Protein AF-A0A8T5U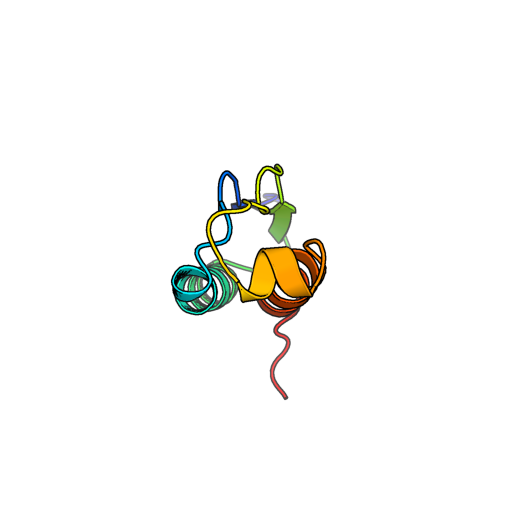S85-F1 (afdb_monomer_lite)

Radius of gyration: 12.89 Å; chains: 1; bounding box: 35×24×30 Å

pLDDT: mean 90.32, std 12.76, range [33.5, 97.38]

Secondary structure (DSSP, 8-state):
---EEEEE---TT-GGGHHHHHHHHHHH--TTEEEEE-S----TTSHHHHHTTTHHHHHHHHHHHH----

Sequence (70 aa):
MNLKILYINDLHSRFEEFVKISSTIEFFRDNCTLIFDAGDSYDEWRFEAIGTRGKINSDLLNKAKQNTTW

Foldseek 3Di:
DDAAEAEDEQLACVLVCLVVLLVVCVVPDDPRYDYYYPDNQAHPPDPVCVVVVNVVSVVSVCCSNPDDDD

Structure (mmCIF, N/CA/C/O backbone):
data_AF-A0A8T5US85-F1
#
_entry.id   AF-A0A8T5US85-F1
#
loop_
_atom_site.group_PDB
_atom_site.id
_atom_site.type_symbol
_atom_site.label_atom_id
_atom_site.label_alt_id
_atom_site.label_comp_id
_atom_site.label_asym_id
_atom_site.label_entity_id
_atom_site.label_seq_id
_atom_site.pdbx_PDB_ins_code
_atom_site.Cartn_x
_atom_site.Cartn_y
_atom_site.Cartn_z
_atom_site.occupancy
_atom_site.B_iso_or_equiv
_atom_site.auth_seq_id
_atom_site.auth_comp_id
_atom_site.auth_asym_id
_atom_site.auth_atom_id
_atom_site.pdbx_PDB_model_num
ATOM 1 N N . MET A 1 1 ? -24.778 0.220 14.149 1.00 76.88 1 MET A N 1
ATOM 2 C CA . MET A 1 1 ? -23.571 -0.355 13.519 1.00 76.88 1 MET A CA 1
ATOM 3 C C . MET A 1 1 ? -22.938 0.752 12.698 1.00 76.88 1 MET A C 1
ATOM 5 O O . MET A 1 1 ? -23.669 1.366 11.932 1.00 76.88 1 MET A O 1
ATOM 9 N N . ASN A 1 2 ? -21.655 1.056 12.905 1.00 90.75 2 ASN A N 1
ATOM 10 C CA . ASN A 1 2 ? -20.975 2.161 12.222 1.00 90.75 2 ASN A CA 1
ATOM 11 C C . ASN A 1 2 ? -19.983 1.576 11.217 1.00 90.75 2 ASN A C 1
ATOM 13 O O . ASN A 1 2 ? -19.030 0.918 11.620 1.00 90.75 2 ASN A O 1
ATOM 17 N N . LEU A 1 3 ? -20.235 1.795 9.928 1.00 95.25 3 LEU A N 1
ATOM 18 C CA . LEU A 1 3 ? -19.323 1.401 8.858 1.00 95.25 3 LEU A CA 1
ATOM 19 C C . LEU A 1 3 ? -18.175 2.412 8.776 1.00 95.25 3 LEU A C 1
ATOM 21 O O . LEU A 1 3 ? -18.418 3.609 8.623 1.00 95.25 3 LEU A O 1
ATOM 25 N N . LYS A 1 4 ? -16.934 1.935 8.854 1.00 95.56 4 LYS A N 1
ATOM 26 C CA . LYS A 1 4 ? -15.723 2.722 8.619 1.00 95.56 4 LYS A CA 1
ATOM 27 C C . LYS A 1 4 ? -15.241 2.482 7.193 1.00 95.56 4 LYS A C 1
ATOM 29 O O . LYS A 1 4 ? -15.182 1.344 6.735 1.00 95.56 4 LYS A O 1
ATOM 34 N N . ILE A 1 5 ? -14.874 3.551 6.500 1.00 95.44 5 ILE A N 1
ATOM 35 C CA . ILE A 1 5 ? -14.298 3.476 5.159 1.00 95.44 5 ILE A CA 1
ATOM 36 C C . ILE A 1 5 ? -12.898 4.072 5.221 1.00 95.44 5 ILE A C 1
ATOM 38 O O . ILE A 1 5 ? -12.731 5.229 5.599 1.00 95.44 5 ILE A O 1
ATOM 42 N N . LEU A 1 6 ? -11.904 3.270 4.855 1.00 95.69 6 LEU A N 1
ATOM 43 C CA . LEU A 1 6 ? -10.550 3.729 4.574 1.00 95.69 6 LEU A CA 1
ATOM 44 C C . LEU A 1 6 ? -10.370 3.729 3.056 1.00 95.69 6 LEU A C 1
ATOM 46 O O . LEU A 1 6 ? -10.772 2.776 2.389 1.00 95.69 6 LEU A O 1
ATOM 50 N N . TYR A 1 7 ? -9.780 4.780 2.501 1.00 93.81 7 TYR A N 1
ATOM 51 C CA . TYR A 1 7 ? -9.499 4.849 1.071 1.00 93.81 7 TYR A CA 1
ATOM 52 C C . TYR A 1 7 ? -8.084 5.362 0.817 1.00 93.81 7 TYR A C 1
ATOM 54 O O . TYR A 1 7 ? -7.519 6.098 1.626 1.00 93.81 7 TYR A O 1
ATOM 62 N N . ILE A 1 8 ? -7.523 4.938 -0.310 1.00 94.06 8 ILE A N 1
ATOM 63 C CA . ILE A 1 8 ? -6.226 5.362 -0.839 1.00 94.06 8 ILE A CA 1
ATOM 64 C C . ILE A 1 8 ? -6.492 5.969 -2.216 1.00 94.06 8 ILE A C 1
ATOM 66 O O . ILE A 1 8 ? -7.350 5.465 -2.934 1.00 94.06 8 ILE A O 1
ATOM 70 N N . ASN A 1 9 ? -5.792 7.042 -2.569 1.00 94.38 9 ASN A N 1
ATOM 71 C CA . ASN A 1 9 ? -5.865 7.673 -3.886 1.00 94.38 9 ASN A CA 1
ATOM 72 C C . ASN A 1 9 ? -4.494 8.249 -4.258 1.00 94.38 9 ASN A C 1
ATOM 74 O O . ASN A 1 9 ? -3.695 8.504 -3.352 1.00 94.38 9 ASN A O 1
ATOM 78 N N . ASP A 1 10 ? -4.258 8.487 -5.549 1.00 94.88 10 ASP A N 1
ATOM 79 C CA . ASP A 1 10 ? -3.114 9.256 -6.071 1.00 94.88 10 ASP A CA 1
ATOM 80 C C . ASP A 1 10 ? -1.757 8.748 -5.566 1.00 94.88 10 ASP A C 1
ATOM 82 O O . ASP A 1 10 ? -0.876 9.506 -5.143 1.00 94.88 10 ASP A O 1
ATOM 86 N N . LEU A 1 11 ? -1.582 7.424 -5.561 1.00 93.94 11 LEU A N 1
ATOM 87 C CA . LEU A 1 11 ? -0.337 6.837 -5.077 1.00 93.94 11 LEU A CA 1
ATOM 88 C C . LEU A 1 11 ? 0.814 7.060 -6.059 1.00 93.94 11 LEU A C 1
ATOM 90 O O . LEU A 1 11 ? 1.962 7.109 -5.617 1.00 93.94 11 LEU A O 1
ATOM 94 N N . HIS A 1 12 ? 0.525 7.200 -7.360 1.00 96.00 12 HIS A N 1
ATOM 95 C CA . HIS A 1 12 ? 1.493 7.614 -8.378 1.00 96.00 12 HIS A CA 1
ATOM 96 C C . HIS A 1 12 ? 2.839 6.872 -8.285 1.00 96.00 12 HIS A C 1
ATOM 98 O O . HIS A 1 12 ? 3.901 7.485 -8.266 1.00 96.00 12 HIS A O 1
ATOM 104 N N . SER A 1 13 ? 2.830 5.541 -8.150 1.00 95.69 13 SER A N 1
ATOM 105 C CA . SER A 1 13 ? 4.049 4.719 -8.012 1.00 95.69 13 SER A CA 1
ATOM 106 C C . SER A 1 13 ? 4.987 5.087 -6.835 1.00 95.69 13 SER A C 1
ATOM 108 O O . SER A 1 13 ? 6.165 4.720 -6.847 1.00 95.69 13 SER A O 1
ATOM 110 N N . ARG A 1 14 ? 4.506 5.761 -5.779 1.00 95.19 14 ARG A N 1
ATOM 111 C CA . ARG A 1 14 ? 5.272 6.045 -4.545 1.00 95.19 14 ARG A CA 1
ATOM 112 C C . ARG A 1 14 ? 5.409 4.797 -3.670 1.00 95.19 14 ARG A C 1
ATOM 114 O O . ARG A 1 14 ? 4.745 4.645 -2.645 1.00 95.19 14 ARG A O 1
ATOM 121 N N . PHE A 1 15 ? 6.267 3.868 -4.097 1.00 92.62 15 PHE A N 1
ATOM 122 C CA . PHE A 1 15 ? 6.447 2.558 -3.457 1.00 92.62 15 PHE A CA 1
ATOM 123 C C . PHE A 1 15 ? 6.886 2.624 -1.983 1.00 92.62 15 PHE A C 1
ATOM 125 O O . PHE A 1 15 ? 6.593 1.727 -1.195 1.00 92.62 15 PHE A O 1
ATOM 132 N N . GLU A 1 16 ? 7.538 3.710 -1.592 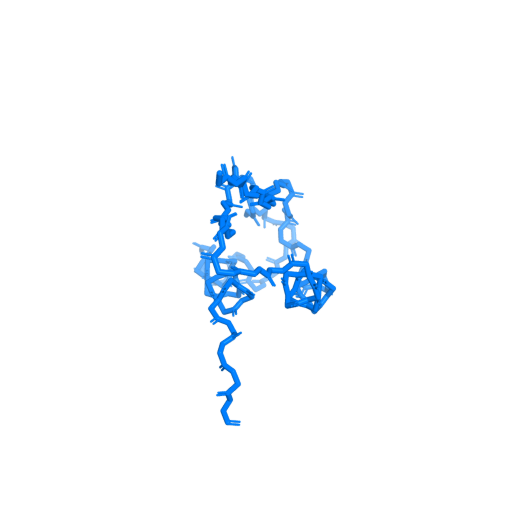1.00 90.94 16 GLU A N 1
ATOM 133 C CA . GLU A 1 16 ? 7.932 4.012 -0.220 1.00 90.94 16 GLU A CA 1
ATOM 134 C C . GLU A 1 16 ? 6.743 4.217 0.741 1.00 90.94 16 GLU A C 1
ATOM 136 O O . GLU A 1 16 ? 6.846 3.890 1.924 1.00 90.94 16 GLU A O 1
ATOM 141 N N . GLU A 1 17 ? 5.587 4.675 0.248 1.00 92.19 17 GLU A N 1
ATOM 142 C CA . GLU A 1 17 ? 4.414 4.951 1.088 1.00 92.19 17 GLU A CA 1
ATOM 143 C C . GLU A 1 17 ? 3.651 3.676 1.483 1.00 92.19 17 GLU A C 1
ATOM 145 O O . GLU A 1 17 ? 2.866 3.694 2.432 1.00 92.19 17 GLU A O 1
ATOM 150 N N . PHE A 1 18 ? 3.893 2.537 0.821 1.00 90.06 18 PHE A N 1
ATOM 151 C CA . PHE A 1 18 ? 3.131 1.306 1.071 1.00 90.06 18 PHE A CA 1
ATOM 152 C C . PHE A 1 18 ? 3.275 0.790 2.501 1.00 90.06 18 PHE A C 1
ATOM 154 O O . PHE A 1 18 ? 2.298 0.293 3.053 1.00 90.06 18 PHE A O 1
ATOM 161 N N . VAL A 1 19 ? 4.451 0.947 3.122 1.00 89.62 19 VAL A N 1
ATOM 162 C CA . VAL A 1 19 ? 4.670 0.556 4.526 1.00 89.62 19 VAL A CA 1
ATOM 163 C C . VAL A 1 19 ? 3.791 1.393 5.453 1.00 89.62 19 VAL A C 1
ATOM 165 O O . VAL A 1 19 ? 3.128 0.869 6.346 1.00 89.62 19 VAL A O 1
ATOM 168 N N . LYS A 1 20 ? 3.735 2.705 5.216 1.00 91.44 20 LYS A N 1
ATOM 169 C CA . LYS A 1 20 ? 2.903 3.621 5.996 1.00 91.44 20 LYS A CA 1
ATOM 170 C C . LYS A 1 20 ? 1.421 3.320 5.797 1.00 91.44 20 LYS A C 1
ATOM 172 O O . LYS A 1 20 ? 0.676 3.287 6.775 1.00 91.44 20 LYS A O 1
ATOM 177 N N . ILE A 1 21 ? 1.007 3.065 4.557 1.00 93.69 21 ILE A N 1
ATOM 178 C CA . ILE A 1 21 ? -0.366 2.691 4.208 1.00 93.69 21 ILE A CA 1
ATOM 179 C C . ILE A 1 21 ? -0.761 1.396 4.921 1.00 93.69 21 ILE A C 1
ATOM 181 O O . ILE A 1 21 ? -1.786 1.379 5.598 1.00 93.69 21 ILE A O 1
ATOM 185 N N . SER A 1 22 ? 0.054 0.338 4.838 1.00 93.25 22 SER A N 1
ATOM 186 C CA . SER A 1 22 ? -0.260 -0.947 5.472 1.00 93.25 22 SER A CA 1
ATOM 187 C C . SER A 1 22 ? -0.373 -0.831 6.991 1.00 93.25 22 SER A C 1
ATOM 189 O O . SER A 1 22 ? -1.349 -1.311 7.561 1.00 93.25 22 SER A O 1
ATOM 191 N N . SER A 1 23 ? 0.564 -0.133 7.642 1.00 93.81 23 SER A N 1
ATOM 192 C CA . SER A 1 23 ? 0.533 0.054 9.098 1.00 93.81 23 SER A CA 1
ATOM 193 C C . SER A 1 23 ? -0.655 0.915 9.541 1.00 93.81 23 SER A C 1
ATOM 195 O O . SER A 1 23 ? -1.251 0.674 10.585 1.00 93.81 23 SER A O 1
ATOM 197 N N . THR A 1 24 ? -1.035 1.908 8.731 1.00 94.19 24 THR A N 1
ATOM 198 C CA . THR A 1 24 ? -2.205 2.765 8.983 1.00 94.19 24 THR A CA 1
ATOM 199 C C . THR A 1 24 ? -3.502 1.970 8.853 1.00 94.19 24 THR A C 1
ATOM 201 O O . THR A 1 24 ? -4.374 2.063 9.716 1.00 94.19 24 THR A O 1
ATOM 204 N N . ILE A 1 25 ? -3.624 1.154 7.802 1.00 94.56 25 ILE A N 1
ATOM 205 C CA . ILE A 1 25 ? -4.755 0.241 7.621 1.00 94.56 25 ILE A CA 1
ATOM 206 C C . ILE A 1 25 ? -4.873 -0.685 8.827 1.00 94.56 25 ILE A C 1
ATOM 208 O O . ILE A 1 25 ? -5.961 -0.808 9.378 1.00 94.56 25 ILE A O 1
ATOM 212 N N . GLU A 1 26 ? -3.776 -1.310 9.249 1.00 94.06 26 GLU A N 1
ATOM 213 C CA . GLU A 1 26 ? -3.757 -2.222 10.393 1.00 94.06 26 GLU A CA 1
ATOM 214 C C . GLU A 1 26 ? -4.175 -1.529 11.694 1.00 94.06 26 GLU A C 1
ATOM 216 O O . GLU A 1 26 ? -5.000 -2.058 12.434 1.00 94.06 26 GLU A O 1
ATOM 221 N N . PHE A 1 27 ? -3.677 -0.317 11.937 1.00 95.31 27 PHE A N 1
ATOM 222 C CA . PHE A 1 27 ? -4.007 0.446 13.136 1.00 95.31 27 PHE A CA 1
ATOM 223 C C . PHE A 1 27 ? -5.486 0.862 13.201 1.00 95.31 27 PHE A C 1
ATOM 225 O O . PHE A 1 27 ? -6.091 0.837 14.272 1.00 95.31 27 PHE A O 1
ATOM 232 N N . PHE A 1 28 ? -6.081 1.265 12.072 1.00 94.94 28 PHE A N 1
ATOM 233 C CA . PHE A 1 28 ? -7.447 1.801 12.048 1.00 94.94 28 PHE A CA 1
ATOM 234 C C . PHE A 1 28 ? -8.533 0.781 11.694 1.00 94.94 28 PHE A C 1
ATOM 236 O O . PHE A 1 28 ? -9.714 1.071 11.929 1.00 94.94 28 PHE A O 1
ATOM 243 N N . ARG A 1 29 ? -8.195 -0.367 11.093 1.00 93.44 29 ARG A N 1
ATOM 244 C CA . ARG A 1 29 ? -9.191 -1.371 10.692 1.00 93.44 29 ARG A CA 1
ATOM 245 C C . ARG A 1 29 ? -9.833 -2.035 11.908 1.00 93.44 29 ARG A C 1
ATOM 247 O O . ARG A 1 29 ? -9.179 -2.342 12.895 1.00 93.44 29 ARG A O 1
ATOM 254 N N . ASP A 1 30 ? -11.124 -2.300 11.796 1.00 93.38 30 ASP A N 1
ATOM 255 C CA . ASP A 1 30 ? -11.882 -3.141 12.713 1.00 93.38 30 ASP A CA 1
ATOM 256 C C . ASP A 1 30 ? -12.850 -4.035 11.917 1.00 93.38 30 ASP A C 1
ATOM 258 O O . ASP A 1 30 ? -12.794 -4.103 10.685 1.00 93.38 30 ASP A O 1
ATOM 262 N N . ASN A 1 31 ? -13.736 -4.746 12.616 1.00 93.19 31 ASN A N 1
ATOM 263 C CA . ASN A 1 31 ? -14.685 -5.685 12.008 1.00 93.19 31 ASN A CA 1
ATOM 264 C C . ASN A 1 31 ? -15.731 -5.016 11.094 1.00 93.19 31 ASN A C 1
ATOM 266 O O . ASN A 1 31 ? -16.432 -5.711 10.365 1.00 93.19 31 ASN A O 1
ATOM 270 N N . CYS A 1 32 ? -15.874 -3.692 11.146 1.00 95.31 32 CYS A N 1
ATOM 271 C CA . CYS A 1 32 ? -16.793 -2.895 10.337 1.00 95.31 32 CYS A CA 1
ATOM 272 C C . CYS A 1 32 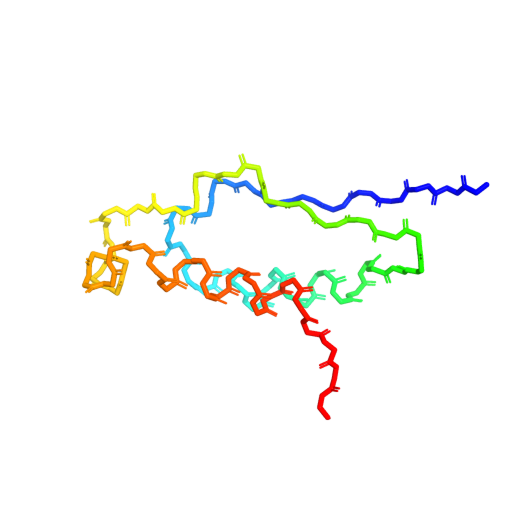? -16.035 -1.920 9.418 1.00 95.31 32 CYS A C 1
ATOM 274 O O . CYS A 1 32 ? -16.562 -0.854 9.098 1.00 95.31 32 CYS A O 1
ATOM 276 N N . THR A 1 33 ? -14.821 -2.273 8.978 1.00 95.12 33 THR A N 1
ATOM 277 C CA . THR A 1 33 ? -14.030 -1.465 8.039 1.00 95.12 33 THR A CA 1
ATOM 278 C C . THR A 1 33 ? -14.055 -2.025 6.618 1.00 95.12 33 THR A C 1
ATOM 280 O O . THR A 1 33 ? -13.731 -3.189 6.394 1.00 95.12 33 THR A O 1
ATOM 283 N N . LEU A 1 34 ? -14.340 -1.162 5.642 1.00 94.38 34 LEU A N 1
ATOM 284 C CA . LEU A 1 34 ? -14.059 -1.395 4.224 1.00 94.38 34 LEU A CA 1
ATOM 285 C C . LEU A 1 34 ? -12.844 -0.577 3.786 1.00 94.38 34 LEU A C 1
ATOM 287 O O . LEU A 1 34 ? -12.649 0.547 4.250 1.00 94.38 34 LEU A O 1
ATOM 291 N N . ILE A 1 35 ? -12.040 -1.141 2.885 1.00 94.69 35 ILE A N 1
ATOM 292 C CA . ILE A 1 35 ? -10.828 -0.507 2.360 1.00 94.69 35 ILE A CA 1
ATOM 293 C C . ILE A 1 35 ? -10.945 -0.409 0.841 1.00 94.69 35 ILE A C 1
ATOM 295 O O . ILE A 1 35 ? -11.145 -1.426 0.176 1.00 94.69 35 ILE A O 1
ATOM 299 N N . PHE A 1 36 ? -10.788 0.796 0.298 1.00 92.62 36 PHE A N 1
ATOM 300 C CA . PHE A 1 36 ? -10.886 1.066 -1.134 1.00 92.62 36 PHE A CA 1
ATOM 301 C C . PHE A 1 36 ? -9.603 1.671 -1.697 1.00 92.62 36 PHE A C 1
ATOM 303 O O . PHE A 1 36 ? -8.860 2.372 -1.014 1.00 92.62 36 PHE A O 1
ATOM 310 N N . ASP A 1 37 ? -9.378 1.399 -2.975 1.00 91.06 37 ASP A N 1
ATOM 311 C CA . ASP A 1 37 ? -8.473 2.157 -3.829 1.00 91.06 37 ASP A CA 1
ATOM 312 C C . ASP A 1 37 ? -9.333 3.002 -4.768 1.00 91.06 37 ASP A C 1
ATOM 314 O O . ASP A 1 37 ? -10.206 2.455 -5.445 1.00 91.06 37 ASP A O 1
ATOM 318 N N . ALA A 1 38 ? -9.133 4.315 -4.756 1.00 93.50 38 ALA A N 1
ATOM 319 C CA . ALA A 1 38 ? -9.854 5.265 -5.594 1.00 93.50 38 ALA A CA 1
ATOM 320 C C . ALA A 1 38 ? -9.157 5.511 -6.946 1.00 93.50 38 ALA A C 1
ATOM 322 O O . ALA A 1 38 ? -9.740 6.166 -7.810 1.00 93.50 38 ALA A O 1
ATOM 323 N N . GLY A 1 39 ? -7.989 4.899 -7.171 1.00 91.56 39 GLY A N 1
ATOM 324 C CA . GLY A 1 39 ? -7.294 4.910 -8.450 1.00 91.56 39 GLY A CA 1
ATOM 325 C C . GLY A 1 39 ? -6.033 5.768 -8.450 1.00 91.56 39 GLY A C 1
ATOM 326 O O . GLY A 1 39 ? -5.500 6.151 -7.411 1.00 91.56 39 GLY A O 1
ATOM 327 N N . ASP A 1 40 ? -5.520 5.983 -9.661 1.00 94.38 40 ASP A N 1
ATOM 328 C CA . ASP A 1 40 ? -4.288 6.731 -9.942 1.00 94.38 40 ASP A CA 1
ATOM 329 C C . ASP A 1 40 ? -3.056 6.238 -9.155 1.00 94.38 40 ASP A C 1
ATOM 331 O O . ASP A 1 40 ? -2.211 6.975 -8.641 1.00 94.38 40 ASP A O 1
ATOM 335 N N . SER A 1 41 ? -2.966 4.914 -9.007 1.00 93.94 41 SER A N 1
ATOM 336 C CA . SER A 1 41 ? -1.850 4.286 -8.305 1.00 93.94 41 SER A CA 1
ATOM 337 C C . SER A 1 41 ? -0.611 4.102 -9.179 1.00 93.94 41 SER A C 1
ATOM 339 O O . SER A 1 41 ? 0.473 3.885 -8.633 1.00 93.94 41 SER A O 1
ATOM 341 N N . TYR A 1 42 ? -0.752 4.177 -10.505 1.00 95.81 42 TYR A N 1
ATOM 342 C CA . TYR A 1 42 ? 0.293 3.922 -11.493 1.00 95.81 42 TYR A CA 1
ATOM 343 C C . TYR A 1 42 ? 0.759 5.203 -12.173 1.00 95.81 42 TYR A C 1
ATOM 345 O O . TYR A 1 42 ? -0.037 5.890 -12.794 1.00 95.81 42 TYR A O 1
ATOM 353 N N . ASP A 1 43 ? 2.074 5.398 -12.154 1.00 95.81 43 ASP A N 1
ATOM 354 C CA . ASP A 1 43 ? 2.784 6.425 -12.907 1.00 95.81 43 ASP A CA 1
ATOM 355 C C . ASP A 1 43 ? 4.046 5.875 -13.589 1.00 95.81 43 ASP A C 1
ATOM 357 O O . ASP A 1 43 ? 4.750 5.013 -13.043 1.00 95.81 43 ASP A O 1
ATOM 361 N N . GLU A 1 44 ? 4.402 6.481 -14.725 1.00 94.00 44 GLU A N 1
ATOM 362 C CA . GLU A 1 44 ? 5.547 6.128 -15.577 1.00 94.00 44 GLU A CA 1
ATOM 363 C C . GLU A 1 44 ? 6.893 6.769 -15.169 1.00 94.00 44 GLU A C 1
ATOM 365 O O . GLU A 1 44 ? 7.848 6.742 -15.939 1.00 94.00 44 GLU A O 1
ATOM 370 N N . TRP A 1 45 ? 7.038 7.315 -13.957 1.00 94.44 45 TRP A N 1
ATOM 371 C CA . TRP A 1 45 ? 8.331 7.864 -13.493 1.00 94.44 45 TRP A CA 1
ATOM 372 C C . TRP A 1 45 ? 9.193 6.857 -12.711 1.00 94.44 45 TRP A C 1
ATOM 374 O O . TRP A 1 45 ? 10.333 7.163 -12.354 1.00 94.44 45 TRP A O 1
ATOM 384 N N . ARG A 1 46 ? 8.682 5.643 -12.458 1.00 94.94 46 ARG A N 1
ATOM 385 C CA . ARG A 1 46 ? 9.398 4.562 -11.758 1.00 94.94 46 ARG A CA 1
ATOM 386 C C . ARG A 1 46 ? 9.702 3.387 -12.677 1.00 94.94 46 ARG A C 1
ATOM 388 O O . ARG A 1 46 ? 8.809 2.860 -13.340 1.00 94.94 46 ARG A O 1
ATOM 395 N N . PHE A 1 47 ? 10.951 2.921 -12.664 1.00 96.06 47 PHE A N 1
ATOM 396 C CA . PHE A 1 47 ? 11.392 1.798 -13.499 1.00 96.06 47 PHE A CA 1
ATOM 397 C C . PHE A 1 47 ? 10.649 0.501 -13.182 1.00 96.06 47 PHE A C 1
ATOM 399 O O . PHE A 1 47 ? 10.343 -0.265 -14.092 1.00 96.06 47 PHE A O 1
ATOM 406 N N . GLU A 1 48 ? 10.319 0.257 -11.916 1.00 95.62 48 GLU A N 1
ATOM 407 C CA . GLU A 1 48 ? 9.582 -0.931 -11.490 1.00 95.62 48 GLU A CA 1
ATOM 408 C C . GLU A 1 48 ? 8.137 -0.897 -12.008 1.00 95.62 48 GLU A C 1
ATOM 410 O O . GLU A 1 48 ? 7.612 -1.916 -12.464 1.00 95.62 48 GLU A O 1
ATOM 415 N N . ALA A 1 49 ? 7.509 0.285 -12.005 1.00 96.56 49 ALA A N 1
ATOM 416 C CA . ALA A 1 49 ? 6.170 0.491 -12.550 1.00 96.56 49 ALA A CA 1
ATOM 417 C C . ALA A 1 49 ? 6.157 0.258 -14.068 1.00 96.56 49 ALA A C 1
ATOM 419 O O . ALA A 1 49 ? 5.343 -0.520 -14.568 1.00 96.56 49 ALA A O 1
ATOM 420 N N . ILE A 1 50 ? 7.098 0.870 -14.797 1.00 97.38 50 ILE A N 1
ATOM 421 C CA . ILE A 1 50 ? 7.235 0.712 -16.252 1.00 97.38 50 ILE A CA 1
ATOM 422 C C . ILE A 1 50 ? 7.546 -0.745 -16.612 1.00 97.38 50 ILE A C 1
ATOM 424 O O . ILE A 1 50 ? 6.853 -1.352 -17.429 1.00 97.38 50 ILE A O 1
ATOM 428 N N . GLY A 1 51 ? 8.561 -1.333 -15.973 1.00 97.31 51 GLY A N 1
ATOM 429 C CA . GLY A 1 51 ? 9.045 -2.682 -16.266 1.00 97.31 51 GLY A CA 1
ATOM 430 C C . GLY A 1 51 ? 8.003 -3.769 -16.009 1.00 97.31 51 GLY A C 1
ATOM 431 O O . GLY A 1 51 ? 8.016 -4.807 -16.668 1.00 97.31 51 GLY A O 1
ATOM 432 N N . THR A 1 52 ? 7.062 -3.515 -15.100 1.00 97.12 52 THR A N 1
ATOM 433 C CA . THR A 1 52 ? 5.964 -4.438 -14.790 1.00 97.12 52 THR A CA 1
ATOM 434 C C . THR A 1 52 ? 4.625 -4.032 -15.405 1.00 97.12 52 THR A C 1
ATOM 436 O O . THR A 1 52 ? 3.633 -4.729 -15.187 1.00 97.12 52 THR A O 1
ATOM 439 N N . ARG A 1 53 ? 4.576 -2.934 -16.175 1.00 95.62 53 ARG A N 1
ATOM 440 C CA . ARG A 1 53 ? 3.345 -2.349 -16.738 1.00 95.62 53 ARG A CA 1
ATOM 441 C C . ARG A 1 53 ? 2.255 -2.156 -15.675 1.00 95.62 53 ARG A C 1
ATOM 443 O O . ARG A 1 53 ? 1.117 -2.580 -15.851 1.00 95.62 53 ARG A O 1
ATOM 450 N N . GLY A 1 54 ? 2.643 -1.598 -14.529 1.00 94.31 54 GLY A N 1
ATOM 451 C CA . GLY A 1 54 ? 1.747 -1.306 -13.406 1.00 94.31 54 GLY A CA 1
ATOM 452 C C . GLY A 1 54 ? 1.354 -2.510 -12.544 1.00 94.31 54 GLY A C 1
ATOM 453 O O . GLY A 1 54 ? 0.660 -2.342 -11.538 1.00 94.31 54 GLY A O 1
ATOM 454 N N . LYS A 1 55 ? 1.819 -3.726 -12.866 1.00 96.19 55 LYS A N 1
ATOM 455 C CA . LYS A 1 55 ? 1.529 -4.910 -12.045 1.00 96.19 55 LYS A CA 1
ATOM 456 C C . LYS A 1 55 ? 2.052 -4.751 -10.615 1.00 96.19 55 LYS A C 1
ATOM 458 O O . LYS A 1 55 ? 1.338 -5.091 -9.677 1.00 96.19 55 LYS A O 1
ATOM 463 N N . ILE A 1 56 ? 3.249 -4.186 -10.430 1.00 95.69 56 ILE A N 1
ATOM 464 C CA . ILE A 1 56 ? 3.813 -4.012 -9.085 1.00 95.69 56 ILE A CA 1
ATOM 465 C C . ILE A 1 56 ? 2.973 -3.075 -8.205 1.00 95.69 56 ILE A C 1
ATOM 467 O O . ILE A 1 56 ? 2.837 -3.328 -7.011 1.00 95.69 56 ILE A O 1
ATOM 471 N N . ASN A 1 57 ? 2.348 -2.047 -8.787 1.00 94.56 57 ASN A N 1
ATOM 472 C CA . ASN A 1 57 ? 1.444 -1.135 -8.082 1.00 94.56 57 ASN A CA 1
ATOM 473 C C . ASN A 1 57 ? 0.239 -1.903 -7.526 1.00 94.56 57 ASN A C 1
ATOM 475 O O . ASN A 1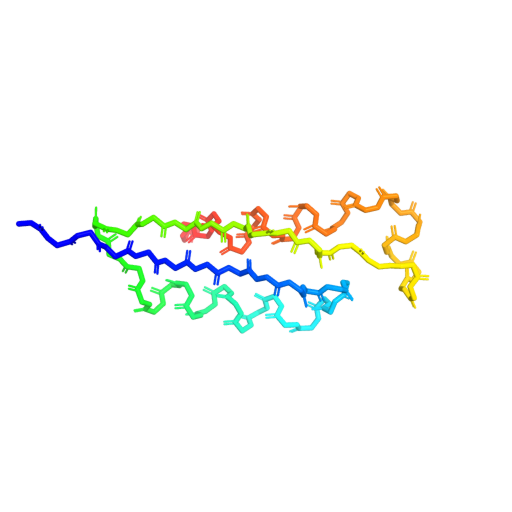 57 ? -0.075 -1.799 -6.341 1.00 94.56 57 ASN A O 1
ATOM 479 N N . SER A 1 58 ? -0.380 -2.736 -8.369 1.00 92.19 58 SER A N 1
ATOM 480 C CA . SER A 1 58 ? -1.515 -3.578 -7.976 1.00 92.19 58 SER A CA 1
ATOM 481 C C . SER A 1 58 ? -1.123 -4.610 -6.915 1.00 92.19 58 SER A C 1
ATOM 483 O O . SER A 1 58 ? -1.835 -4.774 -5.924 1.00 92.19 58 SER A O 1
ATOM 485 N N . ASP A 1 59 ? 0.018 -5.282 -7.088 1.00 94.00 59 ASP A N 1
ATOM 486 C CA . ASP A 1 59 ? 0.499 -6.318 -6.169 1.00 94.00 59 ASP A CA 1
ATOM 487 C C . ASP A 1 59 ? 0.805 -5.740 -4.779 1.00 94.00 59 ASP A C 1
ATOM 489 O O . ASP A 1 59 ? 0.348 -6.274 -3.764 1.00 94.00 59 ASP A O 1
ATOM 493 N N . LEU A 1 60 ? 1.525 -4.614 -4.717 1.00 93.06 60 LEU A N 1
ATOM 494 C CA . LEU A 1 60 ? 1.842 -3.942 -3.457 1.00 93.06 60 LEU A CA 1
ATOM 495 C C . LEU A 1 60 ? 0.584 -3.408 -2.768 1.00 93.06 60 LEU A C 1
ATOM 497 O O . LEU A 1 60 ? 0.457 -3.524 -1.549 1.00 93.06 60 LEU A O 1
ATOM 501 N N . LEU A 1 61 ? -0.374 -2.881 -3.532 1.00 90.62 61 LEU A N 1
ATOM 502 C CA . LEU A 1 61 ? -1.609 -2.343 -2.973 1.00 90.62 61 LEU A CA 1
ATOM 503 C C . LEU A 1 61 ? -2.485 -3.455 -2.412 1.00 90.62 61 LEU A C 1
ATOM 505 O O . LEU A 1 61 ? -3.023 -3.338 -1.312 1.00 90.62 61 LEU A O 1
ATOM 509 N N . ASN A 1 62 ? -2.600 -4.564 -3.139 1.00 90.25 62 ASN A N 1
ATOM 510 C CA . ASN A 1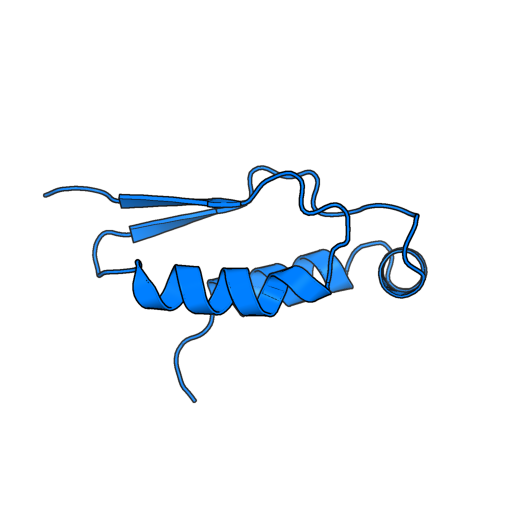 62 ? -3.292 -5.750 -2.657 1.00 90.25 62 ASN A CA 1
ATOM 511 C C . ASN A 1 62 ? -2.638 -6.288 -1.391 1.00 90.25 62 ASN A C 1
ATOM 513 O O . ASN A 1 62 ? -3.351 -6.568 -0.433 1.00 90.25 62 ASN A O 1
ATOM 517 N N . LYS A 1 63 ? -1.306 -6.339 -1.330 1.00 91.06 63 LYS A N 1
ATOM 518 C CA . LYS A 1 63 ? -0.588 -6.757 -0.123 1.00 91.06 63 LYS A CA 1
ATOM 519 C C . LYS A 1 63 ? -0.838 -5.819 1.063 1.00 91.06 63 LYS A C 1
ATOM 521 O O . LYS A 1 63 ? -1.144 -6.294 2.154 1.00 91.06 63 LYS A O 1
ATOM 526 N N . ALA A 1 64 ? -0.792 -4.504 0.843 1.00 88.94 64 ALA A N 1
ATOM 527 C CA . ALA A 1 64 ? -1.050 -3.506 1.882 1.00 88.94 64 ALA A CA 1
ATOM 528 C C . ALA A 1 64 ? -2.481 -3.584 2.442 1.00 88.94 64 AL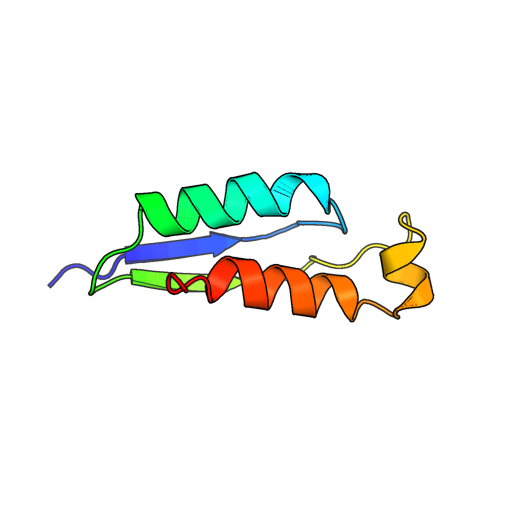A A C 1
ATOM 530 O O . ALA A 1 64 ? -2.679 -3.412 3.641 1.00 88.94 64 ALA A O 1
ATOM 531 N N . LYS A 1 65 ? -3.469 -3.890 1.589 1.00 85.00 65 LYS A N 1
ATOM 532 C CA . LYS A 1 65 ? -4.870 -4.111 1.990 1.00 85.00 65 LYS A CA 1
ATOM 533 C C . LYS A 1 65 ? -5.091 -5.476 2.649 1.00 85.00 65 LYS A C 1
ATOM 535 O O . LYS A 1 65 ? -5.970 -5.604 3.498 1.00 85.00 65 LYS A O 1
ATOM 540 N N . GLN A 1 66 ? -4.334 -6.495 2.234 1.00 76.00 66 GLN A N 1
ATOM 541 C CA . GLN A 1 66 ? -4.539 -7.876 2.662 1.00 76.00 66 GLN A CA 1
ATOM 542 C C . GLN A 1 66 ? -3.979 -8.174 4.041 1.00 76.00 66 GLN A C 1
ATOM 544 O O . GLN A 1 66 ? -4.650 -8.944 4.713 1.00 76.00 66 GLN A O 1
ATOM 549 N N . ASN A 1 67 ? -2.831 -7.603 4.448 1.00 55.69 67 ASN A N 1
ATOM 550 C CA . ASN A 1 67 ? -2.055 -8.011 5.634 1.00 55.69 67 ASN A CA 1
ATOM 551 C C . ASN A 1 67 ? -2.926 -8.490 6.819 1.00 55.69 67 ASN A C 1
ATOM 553 O O . ASN A 1 67 ? -3.342 -7.733 7.695 1.00 55.69 67 ASN A O 1
ATOM 557 N N . THR A 1 68 ? -3.210 -9.788 6.772 1.00 41.94 68 THR A N 1
ATOM 558 C CA . THR A 1 68 ? -3.483 -10.714 7.856 1.00 41.94 68 THR A CA 1
ATOM 559 C C . THR A 1 68 ? -2.117 -11.255 8.238 1.00 41.94 68 THR A C 1
ATOM 561 O O . THR A 1 68 ? -1.375 -11.722 7.374 1.00 41.94 68 THR A O 1
ATOM 564 N N . THR A 1 69 ? -1.772 -11.106 9.508 1.00 33.50 69 THR A N 1
ATOM 565 C CA . THR A 1 69 ? -0.570 -11.634 10.154 1.00 33.50 69 THR A CA 1
ATOM 566 C C . THR A 1 69 ? -0.272 -13.078 9.719 1.00 33.50 69 THR A C 1
ATOM 568 O O . THR A 1 69 ? -1.177 -13.914 9.719 1.00 33.50 69 THR A O 1
ATOM 571 N N . TRP A 1 70 ? 0.982 -13.346 9.327 1.00 34.28 70 TRP A N 1
ATOM 572 C CA . TRP A 1 70 ? 1.541 -14.701 9.197 1.00 34.28 70 TRP A CA 1
ATOM 573 C C . TRP A 1 70 ? 1.942 -15.231 10.570 1.00 34.28 70 TRP A C 1
ATOM 575 O O . TRP A 1 70 ? 2.493 -14.421 11.354 1.00 34.28 70 TRP A O 1
#